Protein AF-A0A1Q6LCM2-F1 (afdb_monomer_lite)

Sequence (145 aa):
MTKKEILRKVLFVVINLFCILYVTANFLRGRANVFAIIGMVILYVGWILFFILHIIYIIGGYRLYKQYKENFEYFKNLHKNRYRLYFTEERNEKIEVYSNEIEEEGEYLIDIGKICIENNILSRRQMANVKEMLEQTERMMKNVK

Foldseek 3Di:
DDPVVVVVVVVVVVVLVVLLVVLVVCVVVVNHDPVSVVVNVVSVVVVVVVVVVVVVLLVVQVVLLVVLVVLLVVLVVLLVVLVVLCVDPVHDPVNVVSLVVNLVSLVVSLVSLVVCQVVVSYDPVSNVVSVVSNVVSVVVNVVSD

Structure (mmCIF, N/CA/C/O backbone):
data_AF-A0A1Q6LCM2-F1
#
_entry.id   AF-A0A1Q6LCM2-F1
#
loop_
_atom_site.group_PDB
_atom_site.id
_atom_site.type_symbol
_atom_site.label_atom_id
_atom_site.label_alt_id
_atom_site.label_comp_id
_atom_site.label_asym_id
_atom_site.label_entity_id
_atom_site.label_seq_id
_atom_site.pdbx_PDB_ins_code
_atom_site.Cartn_x
_atom_site.Cartn_y
_atom_site.Cartn_z
_atom_site.occupancy
_atom_site.B_iso_or_equiv
_atom_site.auth_seq_id
_atom_site.auth_comp_id
_atom_site.auth_asym_id
_atom_site.auth_atom_id
_atom_site.pdbx_PDB_model_num
ATOM 1 N N . MET A 1 1 ? -4.732 -8.290 -14.401 1.00 56.16 1 MET A N 1
ATOM 2 C CA . MET A 1 1 ? -3.723 -8.297 -15.486 1.00 56.16 1 MET A CA 1
ATOM 3 C C . MET A 1 1 ? -3.595 -9.715 -16.021 1.00 56.16 1 MET A C 1
ATOM 5 O O . MET A 1 1 ? -3.342 -10.629 -15.241 1.00 56.16 1 MET A O 1
ATOM 9 N N . THR A 1 2 ? -3.846 -9.931 -17.309 1.00 74.62 2 THR A N 1
ATOM 10 C CA . THR A 1 2 ? -3.831 -11.278 -17.909 1.00 74.62 2 THR A CA 1
ATOM 11 C C . THR A 1 2 ? -2.404 -11.708 -18.270 1.00 74.62 2 THR A C 1
ATOM 13 O O . THR A 1 2 ? -1.536 -10.871 -18.523 1.00 74.62 2 THR A O 1
ATOM 16 N N . LYS A 1 3 ? -2.134 -13.023 -18.341 1.00 75.12 3 LYS A N 1
ATOM 17 C CA . LYS A 1 3 ? -0.807 -13.551 -18.736 1.00 75.12 3 LYS A CA 1
ATOM 18 C C . LYS A 1 3 ? -0.317 -12.971 -20.077 1.00 75.12 3 LYS A C 1
ATOM 20 O O . LYS A 1 3 ? 0.876 -12.737 -20.241 1.00 75.12 3 LYS A O 1
ATOM 25 N N . LYS A 1 4 ? -1.241 -12.685 -21.005 1.00 78.50 4 LYS A N 1
ATOM 26 C CA . LYS A 1 4 ? -0.957 -12.088 -22.321 1.00 78.50 4 LYS A CA 1
ATOM 27 C C . LYS A 1 4 ? -0.458 -10.640 -22.225 1.00 78.50 4 LYS A C 1
ATOM 29 O O . LYS A 1 4 ? 0.468 -10.272 -22.940 1.00 78.50 4 LYS A O 1
ATOM 34 N N . GLU A 1 5 ? -1.028 -9.828 -21.335 1.00 74.69 5 GLU A N 1
ATOM 35 C CA . GLU A 1 5 ? -0.593 -8.438 -21.118 1.00 74.69 5 GLU A CA 1
ATOM 36 C C . GLU A 1 5 ? 0.798 -8.366 -20.492 1.00 74.69 5 GLU A C 1
ATOM 38 O O . GLU A 1 5 ? 1.624 -7.553 -20.902 1.00 74.69 5 GLU A O 1
ATOM 43 N N . ILE A 1 6 ? 1.069 -9.248 -19.525 1.00 76.00 6 ILE A N 1
ATOM 44 C CA . ILE A 1 6 ? 2.382 -9.350 -18.882 1.00 76.00 6 ILE A CA 1
ATOM 45 C C . ILE A 1 6 ? 3.432 -9.749 -19.921 1.00 76.00 6 ILE A C 1
ATOM 47 O O . ILE A 1 6 ? 4.461 -9.088 -20.030 1.00 76.00 6 ILE A O 1
ATOM 51 N N . LEU A 1 7 ? 3.145 -10.768 -20.738 1.00 80.81 7 LEU A N 1
ATOM 52 C CA . LEU A 1 7 ? 4.041 -11.206 -21.807 1.00 80.81 7 LEU A CA 1
ATOM 53 C C . LEU A 1 7 ? 4.336 -10.078 -22.806 1.00 80.81 7 LEU A C 1
ATOM 55 O O . LEU A 1 7 ? 5.489 -9.881 -23.175 1.00 80.81 7 LEU A O 1
ATOM 59 N N . ARG A 1 8 ? 3.320 -9.300 -23.202 1.00 80.00 8 ARG A N 1
ATOM 60 C CA . ARG A 1 8 ? 3.491 -8.158 -24.113 1.00 80.00 8 ARG A CA 1
ATOM 61 C C . ARG A 1 8 ? 4.392 -7.073 -23.513 1.00 80.00 8 ARG A C 1
ATOM 63 O O . ARG A 1 8 ? 5.264 -6.569 -24.214 1.00 80.00 8 ARG A O 1
ATOM 70 N N . LYS A 1 9 ? 4.220 -6.742 -22.227 1.00 77.56 9 LYS A N 1
ATOM 71 C CA . LYS A 1 9 ? 5.088 -5.783 -21.520 1.00 77.56 9 LYS A CA 1
ATOM 72 C C . LYS A 1 9 ? 6.530 -6.283 -21.442 1.00 77.56 9 LYS A C 1
ATOM 74 O O . LYS A 1 9 ? 7.445 -5.529 -21.746 1.00 77.56 9 LYS A O 1
ATOM 79 N N . VAL A 1 10 ? 6.731 -7.554 -21.091 1.00 80.06 10 VAL A N 1
ATOM 80 C CA . VAL A 1 10 ? 8.069 -8.162 -21.013 1.00 80.06 10 VAL A CA 1
ATOM 81 C C . VAL A 1 10 ? 8.746 -8.174 -22.384 1.00 80.06 10 VAL A C 1
ATOM 83 O O . VAL A 1 10 ? 9.885 -7.734 -22.496 1.00 80.06 10 VAL A O 1
ATOM 86 N N . LEU A 1 11 ? 8.042 -8.593 -23.439 1.00 81.88 11 LEU A N 1
ATOM 87 C CA . LEU A 1 11 ? 8.557 -8.558 -24.812 1.00 81.88 11 LEU A CA 1
ATOM 88 C C . LEU A 1 11 ? 8.953 -7.144 -25.235 1.00 81.88 11 LEU A C 1
ATOM 90 O O . LEU A 1 11 ? 10.032 -6.959 -25.787 1.00 81.88 11 LEU A O 1
ATOM 94 N N . PHE A 1 12 ? 8.119 -6.146 -24.940 1.00 81.44 12 PHE A N 1
ATOM 95 C CA . PHE A 1 12 ? 8.423 -4.752 -25.255 1.00 81.44 12 PHE A CA 1
ATOM 96 C C . PHE A 1 12 ? 9.718 -4.281 -24.580 1.00 81.44 12 PHE A C 1
ATOM 98 O O . PHE A 1 12 ? 10.561 -3.667 -25.232 1.00 81.44 12 PHE A O 1
ATOM 105 N N . VAL A 1 13 ? 9.904 -4.610 -23.299 1.00 79.88 13 VAL A N 1
ATOM 106 C CA . VAL A 1 13 ? 11.118 -4.282 -22.536 1.00 79.88 13 VAL A CA 1
ATOM 107 C C . VAL A 1 13 ? 12.348 -4.975 -23.132 1.00 79.88 13 VAL A C 1
ATOM 109 O O . VAL A 1 13 ? 13.364 -4.323 -23.367 1.00 79.88 13 VAL A O 1
ATOM 112 N N . VAL A 1 14 ? 12.252 -6.274 -23.433 1.00 83.12 14 VAL A N 1
ATOM 113 C CA . VAL A 1 14 ? 13.365 -7.073 -23.977 1.00 83.12 14 VAL A CA 1
ATOM 114 C C . VAL A 1 14 ? 13.770 -6.601 -25.374 1.00 83.12 14 VAL A C 1
ATOM 116 O O . VAL A 1 14 ? 14.958 -6.434 -25.640 1.00 83.12 14 VAL A O 1
ATOM 119 N N . ILE A 1 15 ? 12.801 -6.337 -26.254 1.00 83.31 15 ILE A N 1
ATOM 120 C CA . ILE A 1 15 ? 13.062 -5.841 -27.611 1.00 83.31 15 ILE A CA 1
ATOM 121 C C . ILE A 1 15 ? 13.734 -4.465 -27.554 1.00 83.31 15 ILE A C 1
ATOM 123 O O . ILE A 1 15 ? 14.727 -4.245 -28.243 1.00 83.31 15 ILE A O 1
ATOM 127 N N . ASN A 1 16 ? 13.254 -3.558 -26.697 1.00 78.88 16 ASN A N 1
ATOM 128 C CA . ASN A 1 16 ? 13.876 -2.242 -26.526 1.00 78.88 16 ASN A CA 1
ATOM 129 C C . ASN A 1 16 ? 15.314 -2.343 -26.004 1.00 78.88 16 ASN A C 1
ATOM 131 O O . ASN A 1 16 ? 16.192 -1.639 -26.501 1.00 78.88 16 ASN A O 1
ATOM 135 N N . LEU A 1 17 ? 15.574 -3.239 -25.047 1.00 81.31 17 LEU A N 1
ATOM 136 C CA . LEU A 1 17 ? 16.926 -3.487 -24.547 1.00 81.31 17 LEU A CA 1
ATOM 137 C C . LEU A 1 17 ? 17.847 -3.999 -25.664 1.00 81.31 17 LEU A C 1
ATOM 139 O O . LEU A 1 17 ? 18.972 -3.524 -25.808 1.00 81.31 17 LEU A O 1
ATOM 143 N N . PHE A 1 18 ? 17.356 -4.925 -26.491 1.00 83.75 18 PHE A N 1
ATOM 144 C CA . PHE A 1 18 ? 18.114 -5.468 -27.616 1.00 83.75 18 PHE A CA 1
ATOM 145 C C . PHE A 1 18 ? 18.421 -4.397 -28.672 1.00 83.75 18 PHE A C 1
ATOM 147 O O . PHE A 1 18 ? 19.544 -4.329 -29.167 1.00 83.75 18 PHE A O 1
ATOM 154 N N . CYS A 1 19 ? 17.460 -3.515 -28.970 1.00 78.81 19 CYS A N 1
ATOM 155 C CA . CYS A 1 19 ? 17.663 -2.372 -29.861 1.00 78.81 19 CYS A CA 1
ATOM 156 C C . CYS A 1 19 ? 18.753 -1.429 -29.341 1.00 78.81 19 CYS A C 1
ATOM 158 O O . CYS A 1 19 ? 19.618 -1.023 -30.115 1.00 78.81 19 CYS A O 1
ATOM 160 N N . ILE A 1 20 ? 18.761 -1.122 -28.040 1.00 81.88 20 ILE A N 1
ATOM 161 C CA . ILE A 1 20 ? 19.809 -0.292 -27.431 1.00 81.88 20 ILE A CA 1
ATOM 162 C C . ILE A 1 20 ? 21.171 -0.964 -27.577 1.00 81.88 20 ILE A C 1
ATOM 164 O O . ILE A 1 20 ? 22.097 -0.350 -28.096 1.00 81.88 20 ILE A O 1
ATOM 168 N N . LEU A 1 21 ? 21.290 -2.240 -27.203 1.00 84.12 21 LEU A N 1
ATOM 169 C CA . LEU A 1 21 ? 22.548 -2.983 -27.324 1.00 84.12 21 LEU A CA 1
ATOM 170 C C . LEU A 1 21 ? 23.049 -3.045 -28.774 1.00 84.12 21 LEU A C 1
ATOM 172 O O . LEU A 1 21 ? 24.242 -2.873 -29.023 1.00 84.12 21 LEU A O 1
ATOM 176 N N . TYR A 1 22 ? 22.145 -3.247 -29.734 1.00 82.94 22 TYR A N 1
ATOM 177 C CA . TYR A 1 22 ? 22.468 -3.292 -31.157 1.00 82.94 22 TYR A CA 1
ATOM 178 C C . TYR A 1 22 ? 22.986 -1.945 -31.679 1.00 82.94 22 TYR A C 1
ATOM 180 O O . TYR A 1 22 ? 24.032 -1.887 -32.332 1.00 82.94 22 TYR A O 1
ATOM 188 N N . VAL A 1 23 ? 22.287 -0.849 -31.367 1.00 79.06 23 VAL A N 1
ATOM 189 C CA . VAL A 1 23 ? 22.692 0.499 -31.787 1.00 79.06 23 VAL A CA 1
ATOM 190 C C . VAL A 1 23 ? 24.011 0.900 -31.113 1.00 79.06 23 VAL A C 1
ATOM 192 O O . VAL A 1 23 ? 24.891 1.448 -31.778 1.00 79.06 23 VAL A O 1
ATOM 195 N N . THR A 1 24 ? 24.214 0.529 -29.847 1.00 82.19 24 THR A N 1
ATOM 196 C CA . THR A 1 24 ? 25.472 0.743 -29.114 1.00 82.19 24 THR A CA 1
ATOM 197 C C . THR A 1 24 ? 26.637 -0.040 -29.699 1.00 82.19 24 THR A C 1
ATOM 199 O O . THR A 1 24 ? 27.713 0.523 -29.891 1.00 82.19 24 THR A O 1
ATOM 202 N N . ALA A 1 25 ? 26.433 -1.298 -30.087 1.00 83.94 25 ALA A N 1
ATOM 203 C CA . ALA A 1 25 ? 27.461 -2.076 -30.770 1.00 83.94 25 ALA A CA 1
ATOM 204 C C . ALA A 1 25 ? 27.849 -1.464 -32.128 1.00 83.94 25 ALA A C 1
ATOM 206 O O . ALA A 1 25 ? 29.030 -1.426 -32.474 1.00 83.94 25 ALA A O 1
ATOM 207 N N . ASN A 1 26 ? 26.877 -0.959 -32.895 1.00 82.00 26 ASN A N 1
ATOM 208 C CA . ASN A 1 26 ? 27.148 -0.288 -34.169 1.00 82.00 26 ASN A CA 1
ATOM 209 C C . ASN A 1 26 ? 27.874 1.051 -33.987 1.00 82.00 26 ASN A C 1
ATOM 211 O O . ASN A 1 26 ? 28.751 1.370 -34.791 1.00 82.00 26 ASN A O 1
ATOM 215 N N . PHE A 1 27 ? 27.561 1.795 -32.923 1.00 82.44 27 PHE A N 1
ATOM 216 C CA . PHE A 1 27 ? 28.279 3.015 -32.553 1.00 82.44 27 PHE A CA 1
ATOM 217 C C . PHE A 1 27 ? 29.739 2.728 -32.191 1.00 82.44 27 PHE A C 1
ATOM 219 O O . PHE A 1 27 ? 30.637 3.326 -32.778 1.00 82.44 27 PHE A O 1
ATOM 226 N N . LEU A 1 28 ? 29.988 1.743 -31.322 1.00 84.50 28 LEU A N 1
ATOM 227 C CA . LEU A 1 28 ? 31.344 1.335 -30.929 1.00 84.50 28 LEU A CA 1
ATOM 228 C C . LEU A 1 28 ? 32.185 0.828 -32.109 1.00 84.50 28 LEU A C 1
ATOM 230 O O . LEU A 1 28 ? 33.398 1.004 -32.129 1.00 84.50 28 LEU A O 1
ATOM 234 N N . ARG A 1 29 ? 31.547 0.219 -33.115 1.00 86.94 29 ARG A N 1
ATOM 235 C CA . ARG A 1 29 ? 32.205 -0.232 -34.353 1.00 86.94 29 ARG A CA 1
ATOM 236 C C . ARG A 1 29 ? 32.450 0.891 -35.369 1.00 86.94 29 ARG A C 1
ATOM 238 O O . ARG A 1 29 ? 32.925 0.597 -36.463 1.00 86.94 29 ARG A O 1
ATOM 245 N N . GLY A 1 30 ? 32.081 2.138 -35.063 1.00 83.31 30 GLY A N 1
ATOM 246 C CA . GLY A 1 30 ? 32.195 3.276 -35.982 1.00 83.31 30 GLY A CA 1
ATOM 247 C C . GLY A 1 30 ? 31.254 3.201 -37.191 1.00 83.31 30 GLY A C 1
ATOM 248 O O . GLY A 1 30 ? 31.480 3.876 -38.188 1.00 83.31 30 GLY A O 1
ATOM 249 N N . ARG A 1 31 ? 30.208 2.364 -37.130 1.00 82.44 31 ARG A N 1
ATOM 250 C CA . ARG A 1 31 ? 29.238 2.130 -38.220 1.00 82.44 31 ARG A CA 1
ATOM 251 C C . ARG A 1 31 ? 27.880 2.793 -37.969 1.00 82.44 31 ARG A C 1
ATOM 253 O O . ARG A 1 31 ? 26.913 2.490 -38.664 1.00 82.44 31 ARG A O 1
ATOM 260 N N . ALA A 1 32 ? 27.767 3.642 -36.950 1.00 79.00 32 ALA A N 1
ATOM 261 C CA . ALA A 1 32 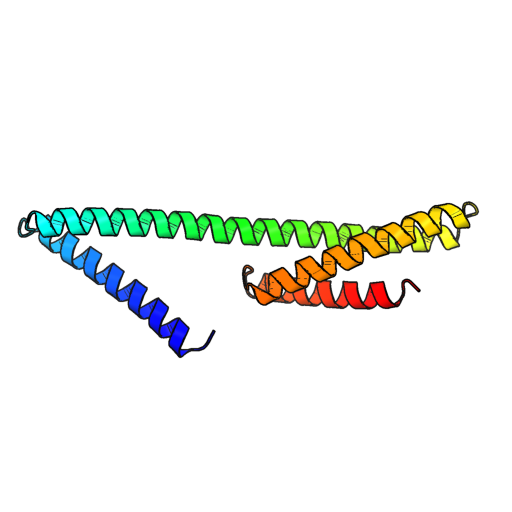? 26.521 4.331 -36.640 1.00 79.00 32 ALA A CA 1
ATOM 262 C C . ALA A 1 32 ? 26.368 5.609 -37.472 1.00 79.00 32 ALA A C 1
ATOM 264 O O . ALA A 1 32 ? 27.211 6.500 -37.428 1.00 79.00 32 ALA A O 1
ATOM 265 N N . ASN A 1 33 ? 25.245 5.717 -38.179 1.00 81.88 33 ASN A N 1
ATOM 266 C CA . ASN A 1 33 ? 24.850 6.946 -38.863 1.00 81.88 33 ASN A CA 1
ATOM 267 C C . ASN A 1 33 ? 24.355 7.999 -37.857 1.00 81.88 33 ASN A C 1
ATOM 269 O O . ASN A 1 33 ? 23.864 7.653 -36.783 1.00 81.88 33 ASN A O 1
ATOM 273 N N . VAL A 1 34 ? 24.388 9.282 -38.236 1.00 80.88 34 VAL A N 1
ATOM 274 C CA . VAL A 1 34 ? 23.925 10.409 -37.395 1.00 80.88 34 VAL A CA 1
ATOM 275 C C . VAL A 1 34 ? 22.505 10.184 -36.857 1.00 80.88 34 VAL A C 1
ATOM 277 O O . VAL A 1 34 ? 22.254 10.368 -35.669 1.00 80.88 34 VAL A O 1
ATOM 280 N N . PHE A 1 35 ? 21.591 9.684 -37.693 1.00 80.56 35 PHE A N 1
ATOM 281 C CA . PHE A 1 35 ? 20.229 9.337 -37.271 1.00 80.56 35 PHE A CA 1
ATOM 282 C C . PHE A 1 35 ? 20.182 8.231 -36.205 1.00 80.56 35 PHE A C 1
ATOM 284 O O . PHE A 1 35 ? 19.357 8.291 -35.296 1.00 80.56 35 PHE A O 1
ATOM 291 N N . ALA A 1 36 ? 21.079 7.243 -36.278 1.00 78.19 36 ALA A N 1
ATOM 292 C CA . ALA A 1 36 ? 21.173 6.183 -35.277 1.00 78.19 36 ALA A CA 1
ATOM 293 C C . ALA A 1 36 ? 21.698 6.721 -33.936 1.00 78.19 36 ALA A C 1
ATOM 295 O O . ALA A 1 36 ? 21.231 6.291 -32.887 1.00 78.19 36 AL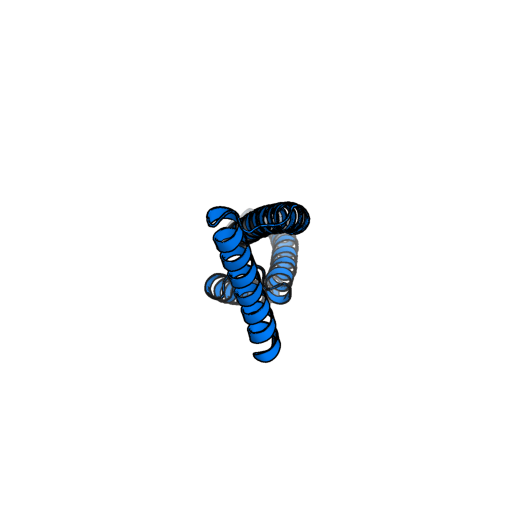A A O 1
ATOM 296 N N . ILE A 1 37 ? 22.611 7.698 -33.967 1.00 80.06 37 ILE A N 1
ATOM 297 C CA . ILE A 1 37 ? 23.121 8.382 -32.769 1.00 80.06 37 ILE A CA 1
ATOM 298 C C . ILE A 1 37 ? 22.010 9.212 -32.107 1.00 80.06 37 ILE A C 1
ATOM 300 O O . ILE A 1 37 ? 21.804 9.106 -30.901 1.00 80.06 37 ILE A O 1
ATOM 304 N N . ILE A 1 38 ? 21.237 9.982 -32.878 1.00 83.62 38 I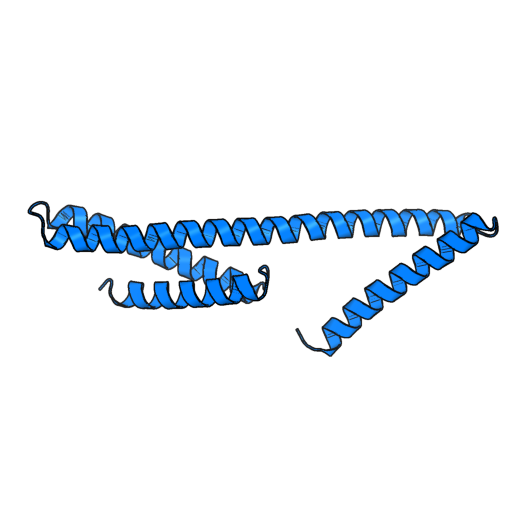LE A N 1
ATOM 305 C CA . ILE A 1 38 ? 20.095 10.748 -32.345 1.00 83.62 38 ILE A CA 1
ATOM 306 C C . ILE A 1 38 ? 19.051 9.802 -31.729 1.00 83.62 38 ILE A C 1
ATOM 308 O O . ILE A 1 38 ? 18.607 10.014 -30.600 1.00 83.62 38 ILE A O 1
ATOM 312 N N . GLY A 1 39 ? 18.694 8.724 -32.436 1.00 81.56 39 GLY A N 1
ATOM 313 C CA . GLY A 1 39 ? 17.762 7.714 -31.929 1.00 81.56 39 GLY A CA 1
ATOM 314 C C . GLY A 1 39 ? 18.263 7.029 -30.655 1.00 81.56 39 GLY A C 1
ATOM 315 O O . GLY A 1 39 ? 17.488 6.814 -29.725 1.00 81.56 39 GLY A O 1
ATOM 316 N N . MET A 1 40 ? 19.567 6.752 -30.572 1.00 81.06 40 MET A N 1
ATOM 317 C CA . MET A 1 40 ? 20.213 6.218 -29.375 1.00 81.06 40 MET A CA 1
ATOM 318 C C . MET A 1 40 ? 20.029 7.155 -28.173 1.00 81.06 40 MET A C 1
ATOM 320 O O . MET A 1 40 ? 19.617 6.698 -27.108 1.00 81.06 40 MET A O 1
ATOM 324 N N . VAL A 1 41 ? 20.292 8.456 -28.338 1.00 83.94 41 VAL A N 1
ATOM 325 C CA . VAL A 1 41 ? 20.137 9.445 -27.257 1.00 83.94 41 VAL A CA 1
ATOM 326 C C . VAL A 1 41 ? 18.695 9.477 -26.751 1.00 83.94 41 VAL A C 1
ATOM 328 O O . VAL A 1 41 ? 18.473 9.404 -25.544 1.00 83.94 41 VAL A O 1
ATOM 331 N N . ILE A 1 42 ? 17.710 9.506 -27.654 1.00 86.31 42 ILE A N 1
ATOM 332 C CA . ILE A 1 42 ? 16.284 9.502 -27.288 1.00 86.31 42 ILE A CA 1
ATOM 333 C C . ILE A 1 42 ? 15.920 8.236 -26.501 1.00 86.31 42 ILE A C 1
ATOM 335 O O . ILE A 1 42 ? 15.252 8.323 -25.470 1.00 86.31 42 ILE A O 1
ATOM 339 N N . LEU A 1 43 ? 16.381 7.064 -26.952 1.00 84.00 43 LEU A N 1
ATOM 340 C CA . LEU A 1 43 ? 16.127 5.794 -26.268 1.00 84.00 43 LEU A CA 1
ATOM 341 C C . LEU A 1 43 ? 16.745 5.768 -24.866 1.00 84.00 43 LEU A C 1
ATOM 343 O O . LEU A 1 43 ? 16.067 5.372 -23.919 1.00 84.00 43 LEU A O 1
ATOM 347 N N . TYR A 1 44 ? 17.990 6.223 -24.706 1.00 84.25 44 TYR A N 1
ATOM 348 C CA . TYR A 1 44 ? 18.634 6.286 -23.392 1.00 84.25 44 TYR A CA 1
ATOM 349 C C . TYR A 1 44 ? 17.924 7.255 -22.445 1.00 84.25 44 TYR A C 1
ATOM 351 O O . TYR A 1 44 ? 17.651 6.888 -21.304 1.00 84.25 44 TYR A O 1
ATOM 359 N N . VAL A 1 45 ? 17.571 8.458 -22.911 1.00 88.19 45 VAL A N 1
ATOM 360 C CA . VAL A 1 45 ? 16.820 9.434 -22.103 1.00 88.19 45 VAL A CA 1
ATOM 361 C C . VAL A 1 45 ? 15.465 8.860 -21.686 1.00 88.19 45 VAL A C 1
ATOM 363 O O . VAL A 1 45 ? 15.102 8.935 -20.512 1.00 88.19 45 VAL A O 1
ATOM 366 N N . GLY A 1 46 ? 14.744 8.221 -22.613 1.00 86.88 46 GLY A N 1
ATOM 367 C CA . GLY A 1 46 ? 13.469 7.566 -22.321 1.00 86.88 46 GLY A CA 1
ATOM 368 C C . GLY A 1 46 ? 13.595 6.469 -21.260 1.00 86.88 46 GLY A C 1
ATOM 369 O O . GLY A 1 46 ? 12.779 6.403 -20.342 1.00 86.88 46 GLY A O 1
ATOM 370 N N . TRP A 1 47 ? 14.646 5.649 -21.331 1.00 84.38 47 TRP A N 1
ATOM 371 C CA . TRP A 1 47 ? 14.915 4.610 -20.334 1.00 84.38 47 TRP A CA 1
ATOM 372 C C . TRP A 1 47 ? 15.282 5.164 -18.962 1.00 84.38 47 TRP A C 1
ATOM 374 O O . TRP A 1 47 ? 14.802 4.645 -17.955 1.00 84.38 47 TRP A O 1
ATOM 384 N N . ILE A 1 48 ? 16.095 6.221 -18.911 1.00 88.12 48 ILE A N 1
ATOM 385 C CA . ILE A 1 48 ? 16.444 6.891 -17.654 1.00 88.12 48 ILE A CA 1
ATOM 386 C C . ILE A 1 48 ? 15.176 7.439 -16.992 1.00 88.12 48 ILE A C 1
ATOM 388 O O . ILE A 1 48 ? 14.933 7.166 -15.818 1.00 88.12 48 ILE A O 1
ATOM 392 N N . LEU A 1 49 ? 14.329 8.145 -17.746 1.00 89.75 49 LEU A N 1
ATOM 393 C CA . LEU A 1 49 ? 13.062 8.676 -17.235 1.00 89.75 49 LEU A CA 1
ATOM 394 C C . LEU A 1 49 ? 12.124 7.563 -16.757 1.00 89.75 49 LEU A C 1
ATOM 396 O O . LEU A 1 49 ? 11.562 7.659 -15.666 1.00 89.75 49 LEU A O 1
ATOM 400 N N . PHE A 1 50 ? 11.992 6.485 -17.534 1.00 87.25 50 PHE A N 1
ATOM 401 C CA . PHE A 1 50 ? 11.205 5.317 -17.141 1.00 87.25 50 PHE A CA 1
ATOM 402 C C . PHE A 1 50 ? 11.703 4.717 -15.820 1.00 87.25 50 PHE A C 1
ATOM 404 O O . PHE A 1 50 ? 10.902 4.421 -14.933 1.00 87.25 50 PHE A O 1
ATOM 411 N N . PHE A 1 51 ? 13.020 4.578 -15.663 1.00 85.75 51 PHE A N 1
ATOM 412 C CA . PHE A 1 51 ? 13.627 4.033 -14.454 1.00 85.75 51 PHE A CA 1
ATOM 413 C C . PHE A 1 51 ? 13.413 4.944 -13.237 1.00 85.75 51 PHE A C 1
ATOM 415 O O . PHE A 1 51 ? 13.040 4.456 -12.170 1.00 85.75 51 PHE A O 1
ATOM 422 N N . ILE A 1 52 ? 13.561 6.263 -13.403 1.00 89.75 52 ILE A N 1
ATOM 423 C CA . ILE A 1 52 ? 13.284 7.251 -12.349 1.00 89.75 52 ILE A CA 1
ATOM 424 C C . ILE A 1 52 ? 11.824 7.152 -11.891 1.00 89.75 52 ILE A C 1
ATOM 426 O O . ILE A 1 52 ? 11.562 7.019 -10.696 1.00 89.75 52 ILE A O 1
ATOM 430 N N . LEU A 1 53 ? 10.870 7.153 -12.828 1.00 88.88 53 LEU A N 1
ATOM 431 C CA . LEU A 1 53 ? 9.445 7.019 -12.509 1.00 88.88 53 LEU A CA 1
ATOM 432 C C . LEU A 1 53 ? 9.137 5.688 -11.816 1.00 88.88 53 LEU A C 1
ATOM 434 O O . LEU A 1 53 ? 8.349 5.649 -10.872 1.00 88.88 53 LEU A O 1
ATOM 438 N N . HIS A 1 54 ? 9.781 4.602 -12.246 1.00 85.56 54 HIS A N 1
ATOM 439 C CA . HIS A 1 54 ? 9.617 3.292 -11.627 1.00 85.56 54 HIS A CA 1
ATOM 440 C C . HIS A 1 54 ? 10.114 3.267 -10.175 1.00 85.56 54 HIS A C 1
ATOM 442 O O . HIS A 1 54 ? 9.429 2.735 -9.301 1.00 85.56 54 HIS A O 1
ATOM 448 N N . ILE A 1 55 ? 11.262 3.891 -9.894 1.00 86.19 55 ILE A N 1
ATOM 449 C CA . ILE A 1 55 ? 11.777 4.037 -8.527 1.00 86.19 55 ILE A CA 1
ATOM 450 C C . ILE A 1 55 ? 10.809 4.856 -7.672 1.00 86.19 55 ILE A C 1
ATOM 452 O O . ILE A 1 55 ? 10.463 4.430 -6.570 1.00 86.19 55 ILE A O 1
ATOM 456 N N . ILE A 1 56 ? 10.340 6.001 -8.179 1.00 88.88 56 ILE A N 1
ATOM 457 C CA . ILE A 1 56 ? 9.380 6.857 -7.467 1.00 88.88 56 ILE A CA 1
ATOM 458 C C . ILE A 1 56 ? 8.113 6.068 -7.129 1.00 88.88 56 ILE A C 1
ATOM 460 O O . ILE A 1 56 ? 7.636 6.131 -5.998 1.00 88.88 56 ILE A O 1
ATOM 464 N N . TYR A 1 57 ? 7.603 5.279 -8.075 1.00 85.69 57 TYR A N 1
ATOM 465 C CA . TYR A 1 57 ? 6.433 4.430 -7.868 1.00 85.69 57 TYR A CA 1
ATOM 466 C C . TYR A 1 57 ? 6.646 3.400 -6.747 1.00 85.69 57 TYR A C 1
ATOM 468 O O . TYR A 1 57 ? 5.794 3.264 -5.869 1.00 85.69 57 TYR A O 1
ATOM 476 N N . ILE A 1 58 ? 7.798 2.720 -6.720 1.00 83.75 58 ILE A N 1
ATOM 477 C CA . ILE A 1 58 ? 8.132 1.744 -5.668 1.00 83.75 58 ILE A CA 1
ATOM 478 C C . ILE A 1 58 ? 8.229 2.423 -4.295 1.00 83.75 58 ILE A C 1
ATOM 480 O O . ILE A 1 58 ? 7.658 1.933 -3.318 1.00 83.75 58 ILE A O 1
ATOM 484 N N . ILE A 1 59 ? 8.938 3.553 -4.213 1.00 88.25 59 ILE A N 1
ATOM 485 C CA . ILE A 1 59 ? 9.108 4.305 -2.961 1.00 88.25 59 ILE A CA 1
ATOM 486 C C . ILE A 1 59 ? 7.755 4.827 -2.466 1.00 88.25 59 ILE A C 1
ATOM 488 O O . ILE A 1 59 ? 7.442 4.698 -1.281 1.00 88.25 59 ILE A O 1
ATOM 492 N N . GLY A 1 60 ? 6.939 5.372 -3.370 1.00 88.88 60 GLY A N 1
ATOM 493 C CA . GLY A 1 60 ? 5.594 5.858 -3.074 1.00 88.88 60 GLY A CA 1
ATOM 494 C C . GLY A 1 60 ? 4.697 4.754 -2.520 1.00 88.88 60 GLY A C 1
ATOM 495 O O . GLY A 1 60 ? 4.094 4.933 -1.463 1.00 88.88 60 GLY A O 1
ATOM 496 N N . GLY A 1 61 ? 4.686 3.581 -3.162 1.00 89.12 61 GLY A N 1
ATOM 497 C CA . GLY A 1 61 ? 3.943 2.417 -2.678 1.00 89.12 61 GLY A CA 1
ATOM 498 C C . GLY A 1 61 ? 4.400 1.949 -1.294 1.00 89.12 61 GLY A C 1
ATOM 499 O O . GLY A 1 61 ? 3.573 1.667 -0.428 1.00 89.12 61 GLY A O 1
ATOM 500 N N . TYR A 1 62 ? 5.711 1.925 -1.034 1.00 89.88 62 TYR A N 1
ATOM 501 C CA . TYR A 1 62 ? 6.233 1.582 0.291 1.00 89.88 62 TYR A CA 1
ATOM 502 C C . TYR A 1 62 ? 5.822 2.594 1.368 1.00 89.88 62 TYR A C 1
ATOM 504 O O . TYR A 1 62 ? 5.399 2.192 2.454 1.00 89.88 62 TYR A O 1
ATOM 512 N N . ARG A 1 63 ? 5.919 3.896 1.074 1.00 91.62 63 ARG A N 1
ATOM 513 C CA . ARG A 1 63 ? 5.520 4.961 2.003 1.00 91.62 63 ARG A CA 1
ATOM 514 C C . ARG A 1 63 ? 4.030 4.885 2.327 1.00 91.62 63 ARG A C 1
ATOM 516 O O . ARG A 1 63 ? 3.679 4.938 3.501 1.00 91.62 63 ARG A O 1
ATOM 523 N N . LEU A 1 64 ? 3.192 4.688 1.308 1.00 91.56 64 LEU A N 1
ATOM 524 C CA . LEU A 1 64 ? 1.750 4.505 1.464 1.00 91.56 64 LEU A CA 1
ATOM 525 C C . LEU A 1 64 ? 1.436 3.304 2.363 1.00 91.56 64 LEU A C 1
ATOM 527 O O . LEU A 1 64 ? 0.673 3.428 3.313 1.00 91.56 64 LEU A O 1
ATOM 531 N N . TYR A 1 65 ? 2.080 2.158 2.120 1.00 93.25 65 TYR A N 1
ATOM 532 C CA . TYR A 1 65 ? 1.914 0.971 2.962 1.00 93.25 65 TYR A CA 1
ATOM 533 C C . TYR A 1 65 ? 2.325 1.217 4.418 1.00 93.25 65 TYR A C 1
ATOM 535 O O . TYR A 1 65 ? 1.639 0.773 5.338 1.00 93.25 65 TYR A O 1
ATOM 543 N N . LYS A 1 66 ? 3.449 1.909 4.638 1.00 94.69 66 LYS A N 1
ATOM 544 C CA . LYS A 1 66 ? 3.925 2.228 5.986 1.00 94.69 66 LYS A CA 1
ATOM 545 C C . LYS A 1 66 ? 2.914 3.106 6.728 1.00 94.69 66 LYS A C 1
ATOM 547 O O . LYS A 1 66 ? 2.544 2.760 7.843 1.00 94.69 66 LYS A O 1
ATOM 552 N N . GLN A 1 67 ? 2.439 4.169 6.083 1.00 94.31 67 GLN A N 1
ATOM 553 C CA . GLN A 1 67 ? 1.446 5.076 6.656 1.00 94.31 67 GLN A CA 1
ATOM 554 C C . GLN A 1 67 ? 0.124 4.355 6.947 1.00 94.31 67 GLN A C 1
ATOM 556 O O . GLN A 1 67 ? -0.422 4.487 8.035 1.00 94.31 67 GLN A O 1
ATOM 561 N N . TYR A 1 68 ? -0.347 3.511 6.025 1.00 94.56 68 TYR A N 1
ATOM 562 C CA . TYR A 1 68 ? -1.552 2.707 6.237 1.00 94.56 68 TYR A CA 1
ATOM 563 C C . TYR A 1 68 ? -1.440 1.806 7.475 1.00 94.56 68 TYR A C 1
ATOM 565 O O . TYR A 1 68 ? -2.369 1.708 8.273 1.00 94.56 68 TYR A O 1
ATOM 573 N N . LYS A 1 69 ? -0.278 1.169 7.666 1.00 96.12 69 LYS A N 1
ATOM 574 C CA . LYS A 1 69 ? -0.013 0.326 8.835 1.00 96.12 69 LYS A CA 1
ATOM 575 C C . LYS A 1 69 ? 0.008 1.134 10.139 1.00 96.12 69 LYS A C 1
ATOM 577 O O . LYS A 1 69 ? -0.532 0.664 11.136 1.00 96.12 69 LYS A O 1
ATOM 582 N N . GLU A 1 70 ? 0.639 2.307 10.140 1.00 95.81 70 GLU A N 1
ATOM 583 C CA . GLU A 1 70 ? 0.693 3.198 11.309 1.00 95.81 70 GLU A CA 1
ATOM 584 C C . GLU A 1 70 ? -0.713 3.668 11.707 1.00 95.81 70 GLU A C 1
ATOM 586 O O . GLU A 1 70 ? -1.088 3.553 12.873 1.00 95.81 70 GLU A O 1
ATOM 591 N N . ASN A 1 71 ? -1.530 4.077 10.733 1.00 94.81 71 ASN A N 1
ATOM 592 C CA . ASN A 1 71 ? -2.918 4.478 10.974 1.00 94.81 71 ASN A CA 1
ATOM 593 C C . ASN A 1 71 ? -3.771 3.306 11.483 1.00 94.81 71 ASN A C 1
ATOM 595 O O . ASN A 1 71 ? -4.571 3.470 12.398 1.00 94.81 71 ASN A O 1
ATOM 599 N N . PHE A 1 72 ? -3.566 2.094 10.961 1.00 96.69 72 PHE A N 1
ATOM 600 C CA . PHE A 1 72 ? -4.250 0.905 11.472 1.00 96.69 72 PHE A CA 1
ATOM 601 C C . PHE A 1 72 ? -3.882 0.594 12.934 1.00 96.69 72 PHE A C 1
ATOM 603 O O . PHE A 1 72 ? -4.728 0.188 13.735 1.00 96.69 72 PHE A O 1
ATOM 610 N N . GLU A 1 73 ? -2.619 0.788 13.314 1.00 96.44 73 GLU A N 1
ATOM 611 C CA . GLU A 1 73 ? -2.175 0.615 14.698 1.00 96.44 73 GLU A CA 1
ATOM 612 C C . GLU A 1 73 ? -2.763 1.687 15.627 1.00 96.44 73 GLU A C 1
ATOM 614 O O . GLU A 1 73 ? -3.204 1.365 16.735 1.00 96.44 73 GLU A O 1
ATOM 619 N N . TYR A 1 74 ? -2.850 2.933 15.153 1.00 94.94 74 TYR A N 1
ATOM 620 C CA . TYR A 1 74 ? -3.553 4.015 15.840 1.00 94.94 74 TYR A CA 1
ATOM 621 C C . TYR A 1 74 ? -5.032 3.678 16.071 1.00 94.94 74 TYR A C 1
ATOM 623 O O . TYR A 1 74 ? -5.499 3.690 17.210 1.00 94.94 74 TYR A O 1
ATOM 631 N N . PHE A 1 75 ? -5.731 3.244 15.024 1.00 94.88 75 PHE A N 1
ATOM 632 C CA . PHE A 1 75 ? -7.130 2.826 15.081 1.00 94.88 75 PHE A CA 1
ATOM 633 C C . PHE A 1 75 ? -7.379 1.715 16.116 1.00 94.88 75 PHE A C 1
ATOM 635 O O . PHE A 1 75 ? -8.303 1.785 16.930 1.00 94.88 75 PHE A O 1
ATOM 642 N N . LYS A 1 76 ? -6.498 0.709 16.185 1.00 94.94 76 LYS A N 1
ATOM 643 C CA . LYS A 1 76 ? -6.569 -0.323 17.235 1.00 94.94 76 LYS A CA 1
ATOM 644 C C . LYS A 1 76 ? -6.401 0.248 18.644 1.00 94.94 76 LYS A C 1
ATOM 646 O O . LYS A 1 76 ? -7.043 -0.233 19.583 1.00 94.94 76 LYS A O 1
ATOM 651 N N . ASN A 1 77 ? -5.526 1.238 18.811 1.00 94.44 77 ASN A N 1
ATOM 652 C CA . ASN A 1 77 ? -5.325 1.897 20.097 1.00 94.44 77 ASN A CA 1
ATOM 653 C C . ASN A 1 77 ? -6.550 2.719 20.512 1.00 94.44 77 ASN A C 1
ATOM 655 O O . ASN A 1 77 ? -6.906 2.668 21.691 1.00 94.44 77 ASN A O 1
ATOM 659 N N . LEU A 1 78 ? -7.243 3.374 19.573 1.00 92.94 78 LEU A N 1
ATOM 660 C CA . LEU A 1 78 ? -8.514 4.057 19.843 1.00 92.94 78 LEU A CA 1
ATOM 661 C C . LEU A 1 78 ? -9.557 3.090 20.410 1.00 92.94 78 LEU A C 1
ATOM 663 O O . LEU A 1 78 ? -10.075 3.317 21.503 1.00 92.94 78 LEU A O 1
ATOM 667 N N . HIS A 1 79 ? -9.786 1.951 19.749 1.00 90.94 79 HIS A N 1
ATOM 668 C CA . HIS A 1 79 ? -10.705 0.922 20.248 1.00 90.94 79 HIS A CA 1
ATOM 669 C C . HIS A 1 79 ? -10.336 0.426 21.653 1.00 90.94 79 HIS A C 1
ATOM 671 O O . HIS A 1 79 ? -11.204 0.256 22.514 1.00 90.94 79 HIS A O 1
ATOM 677 N N . LYS A 1 80 ? -9.041 0.213 21.914 1.00 90.56 80 LYS A N 1
ATOM 678 C CA . LYS A 1 80 ? -8.550 -0.221 23.228 1.00 90.56 80 LYS A CA 1
ATOM 679 C C . LYS A 1 80 ? -8.760 0.848 24.304 1.00 90.56 80 LYS A C 1
ATOM 681 O O . LYS A 1 80 ? -9.114 0.508 25.432 1.00 90.56 80 LYS A O 1
ATOM 686 N N . ASN A 1 81 ? -8.540 2.118 23.974 1.00 89.94 81 ASN A N 1
ATOM 687 C CA . ASN A 1 81 ? -8.737 3.236 24.892 1.00 89.94 81 ASN A CA 1
ATOM 688 C C . ASN A 1 81 ? -10.221 3.458 25.183 1.00 89.94 81 ASN A C 1
ATOM 690 O O . ASN A 1 81 ? -10.585 3.546 26.354 1.00 89.94 81 ASN A O 1
ATOM 694 N N . ARG A 1 82 ? -11.085 3.403 24.161 1.00 87.81 82 ARG A N 1
ATOM 695 C CA . ARG A 1 82 ? -12.541 3.407 24.349 1.00 87.81 82 ARG A CA 1
ATOM 696 C C . ARG A 1 82 ? -12.986 2.278 25.274 1.00 87.81 82 ARG A C 1
ATOM 698 O O . ARG A 1 82 ? -13.745 2.513 26.205 1.00 87.81 82 ARG A O 1
ATOM 705 N N . TYR A 1 83 ? -12.473 1.060 25.069 1.00 86.62 83 TYR A N 1
ATOM 706 C CA . TYR A 1 83 ? -12.823 -0.084 25.915 1.00 86.62 83 TYR A CA 1
ATOM 707 C C . TYR A 1 83 ? -12.433 0.122 27.389 1.00 86.62 83 TYR A C 1
ATOM 709 O O . TYR A 1 83 ? -13.180 -0.248 28.291 1.00 86.62 83 TYR A O 1
ATOM 717 N N . ARG A 1 84 ? -11.277 0.745 27.654 1.00 86.62 84 ARG A N 1
ATOM 718 C CA . ARG A 1 84 ? -10.833 1.062 29.022 1.00 86.62 84 ARG A CA 1
ATOM 719 C C . ARG A 1 84 ? -11.773 2.032 29.734 1.00 86.62 84 ARG A C 1
ATOM 721 O O . ARG A 1 84 ? -11.950 1.894 30.941 1.00 86.62 84 ARG A O 1
ATOM 728 N N . LEU A 1 85 ? -12.395 2.957 29.001 1.00 85.69 85 LEU A N 1
ATOM 729 C CA . LEU A 1 85 ? -13.276 3.964 29.591 1.00 85.69 85 LEU A CA 1
ATOM 730 C C . LEU A 1 85 ? -14.540 3.378 30.234 1.00 85.69 85 LEU A C 1
ATOM 732 O O . LEU A 1 85 ? -15.042 3.945 31.204 1.00 85.69 85 LEU A O 1
ATOM 736 N N . TYR A 1 86 ? -15.013 2.210 29.782 1.00 80.06 86 TYR A N 1
ATOM 737 C CA . TYR A 1 86 ? -16.151 1.521 30.410 1.00 80.06 86 TYR A CA 1
ATOM 738 C C . TYR A 1 86 ? -15.886 1.096 31.864 1.00 80.06 86 TYR A C 1
ATOM 740 O O . TYR A 1 86 ? -16.833 0.844 32.608 1.00 80.06 86 TYR A O 1
ATOM 748 N N . PHE A 1 87 ? -14.617 1.041 32.282 1.00 82.44 87 PHE A N 1
ATOM 749 C CA . PHE A 1 87 ? -14.200 0.671 33.638 1.00 82.44 87 PHE A CA 1
ATOM 750 C C . PHE A 1 87 ? -13.786 1.880 34.493 1.00 82.44 87 PHE A C 1
ATOM 752 O O . PHE A 1 87 ? -13.288 1.697 35.601 1.00 82.44 87 PHE A O 1
ATOM 759 N N . THR A 1 88 ? -13.987 3.107 34.001 1.00 77.31 88 THR A N 1
ATOM 760 C CA . THR A 1 88 ? -13.655 4.362 34.700 1.00 77.31 88 THR A CA 1
ATOM 761 C C . THR A 1 88 ? -14.894 5.232 34.952 1.00 77.31 88 THR A C 1
ATOM 763 O O . THR A 1 88 ? -15.945 5.046 34.333 1.00 77.31 88 THR A O 1
ATOM 766 N N . GLU A 1 89 ? -14.798 6.173 35.896 1.00 68.00 89 GLU A N 1
ATOM 767 C CA . GLU A 1 89 ? -15.908 7.063 36.288 1.00 68.00 89 GLU A CA 1
ATOM 768 C C . GLU A 1 89 ? -16.172 8.199 35.275 1.00 68.00 89 GLU A C 1
ATOM 770 O O . GLU A 1 89 ? -17.294 8.694 35.187 1.00 68.00 89 GLU A O 1
ATOM 775 N N . GLU A 1 90 ? -15.193 8.557 34.434 1.00 62.81 90 GLU A N 1
ATOM 776 C CA . GLU A 1 90 ? -15.323 9.548 33.348 1.00 62.81 90 GLU A CA 1
ATOM 777 C C . GLU A 1 90 ? -15.995 8.935 32.105 1.00 62.81 90 GLU A C 1
ATOM 779 O O . GLU A 1 90 ? -15.348 8.634 31.100 1.00 62.81 90 GLU A O 1
ATOM 784 N N . ARG A 1 91 ? -17.295 8.646 32.208 1.00 65.88 91 ARG A N 1
ATOM 785 C CA . ARG A 1 91 ? -17.894 7.599 31.373 1.00 65.88 91 ARG A CA 1
ATOM 786 C C . ARG A 1 91 ? -18.457 8.056 30.023 1.00 65.88 91 ARG A C 1
ATOM 788 O O . ARG A 1 91 ? -18.154 7.423 29.028 1.00 65.88 91 ARG A O 1
ATOM 795 N N . ASN A 1 92 ? -19.257 9.118 29.936 1.00 68.50 92 ASN A N 1
ATOM 796 C CA . ASN A 1 92 ? -20.084 9.308 28.728 1.00 68.50 92 ASN A CA 1
ATOM 797 C C . ASN A 1 92 ? -19.441 10.198 27.653 1.00 68.50 92 ASN A C 1
ATOM 799 O O . ASN A 1 92 ? -19.327 9.775 26.507 1.00 68.50 92 ASN A O 1
ATOM 803 N N . GLU A 1 93 ? -18.954 11.385 28.018 1.00 76.38 93 GLU A N 1
ATOM 804 C CA . GLU A 1 93 ? -18.462 12.376 27.045 1.00 76.38 93 GLU A CA 1
ATOM 805 C C . GLU A 1 93 ? -17.184 11.906 26.325 1.00 76.38 93 GLU A C 1
ATOM 807 O O . GLU A 1 93 ? -17.057 12.021 25.109 1.00 76.38 93 GLU A O 1
ATOM 812 N N . LYS A 1 94 ? -16.257 11.259 27.049 1.00 81.00 94 LYS A N 1
ATOM 813 C CA . LYS A 1 94 ? -15.040 10.695 26.442 1.00 81.00 94 LYS A CA 1
ATOM 814 C C . LYS A 1 94 ? -15.341 9.500 25.535 1.00 81.00 94 LYS A C 1
ATOM 816 O O . LYS A 1 94 ? -14.687 9.354 24.508 1.00 81.00 94 LYS A O 1
ATOM 821 N N . ILE A 1 95 ? -16.314 8.648 25.879 1.00 83.44 95 ILE A N 1
ATOM 822 C CA . ILE A 1 95 ? -16.685 7.496 25.036 1.00 83.44 95 ILE A CA 1
ATOM 823 C C . ILE A 1 95 ? -17.272 7.962 23.703 1.00 83.44 95 ILE A C 1
ATOM 825 O O . ILE A 1 95 ? -16.968 7.354 22.677 1.00 83.44 95 ILE A O 1
ATOM 829 N N . GLU A 1 96 ? -18.068 9.030 23.707 1.00 84.69 96 GLU A N 1
ATOM 830 C CA . GLU A 1 96 ? -18.628 9.614 22.487 1.00 84.69 96 GLU A CA 1
ATOM 831 C C . GLU A 1 96 ? -17.527 10.178 21.581 1.00 84.69 96 GLU A C 1
ATOM 833 O O . GLU A 1 96 ? -17.465 9.814 20.409 1.00 84.69 96 GLU A O 1
ATOM 838 N N . VAL A 1 97 ? -16.574 10.938 22.141 1.00 88.06 97 VAL A N 1
ATOM 839 C CA . VAL A 1 97 ? -15.404 11.443 21.394 1.00 88.06 97 VAL A CA 1
ATOM 840 C C . VAL A 1 97 ? -14.622 10.303 20.737 1.00 88.06 97 VAL A C 1
ATOM 842 O O . VAL A 1 97 ? -14.388 10.336 19.532 1.00 88.06 97 VAL A O 1
ATOM 845 N N . TYR A 1 98 ? -14.282 9.254 21.494 1.00 88.56 98 TYR A N 1
ATOM 846 C CA . TYR A 1 98 ? -13.586 8.095 20.926 1.00 88.56 98 TYR A CA 1
ATOM 847 C C . TYR A 1 98 ? -14.428 7.340 19.893 1.00 88.56 98 TYR A C 1
ATOM 849 O O . TYR A 1 98 ? -13.865 6.719 18.999 1.00 88.56 98 TYR A O 1
ATOM 857 N N . SER A 1 99 ? -15.755 7.325 20.024 1.00 88.06 99 SER A N 1
ATOM 858 C CA . SER A 1 99 ? -16.625 6.635 19.065 1.00 88.06 99 SER A CA 1
ATOM 859 C C . SER A 1 99 ? -16.676 7.370 17.732 1.00 88.06 99 SER A C 1
ATOM 861 O O . SER A 1 99 ? -16.533 6.716 16.704 1.00 88.06 99 SER A O 1
ATOM 863 N N . ASN A 1 100 ? -16.773 8.701 17.761 1.00 89.94 100 ASN A N 1
ATOM 864 C CA . ASN A 1 100 ? -16.722 9.534 16.560 1.00 89.94 100 ASN A CA 1
ATOM 865 C C . ASN A 1 100 ? -15.359 9.420 15.863 1.00 89.94 100 ASN A C 1
ATOM 867 O O . ASN A 1 100 ? -15.297 9.230 14.654 1.00 89.94 100 ASN A O 1
ATOM 871 N N . GLU A 1 101 ? -14.264 9.459 16.629 1.00 92.31 101 GLU A N 1
ATOM 872 C CA . GLU A 1 101 ? -12.914 9.330 16.068 1.00 92.31 101 GLU A CA 1
ATOM 873 C C . GLU A 1 101 ? -12.667 7.935 15.467 1.00 92.31 101 GLU A C 1
ATOM 875 O O . GLU A 1 101 ? -12.043 7.803 14.418 1.00 92.31 101 GLU A O 1
ATOM 880 N N . ILE A 1 102 ? -13.197 6.878 16.094 1.00 93.19 102 ILE A N 1
ATOM 881 C CA . ILE A 1 102 ? -13.175 5.524 15.524 1.00 93.19 102 ILE A CA 1
ATOM 882 C C . ILE A 1 102 ? -13.966 5.470 14.215 1.00 93.19 102 ILE A C 1
ATOM 884 O O . ILE A 1 102 ? -13.532 4.802 13.283 1.00 93.19 102 ILE A O 1
ATOM 888 N N . GLU A 1 103 ? -15.117 6.133 14.131 1.00 92.75 103 GLU A N 1
ATOM 889 C CA . GLU A 1 103 ? -15.913 6.137 12.905 1.00 92.75 103 GLU A CA 1
ATOM 890 C C . GLU A 1 103 ? -15.155 6.812 11.754 1.00 92.75 103 GLU A C 1
ATOM 892 O O . GLU A 1 103 ? -14.971 6.193 10.705 1.00 92.75 103 GLU A O 1
ATOM 897 N N . GLU A 1 104 ? -14.607 8.007 11.992 1.00 92.56 104 GLU A N 1
ATOM 898 C CA . GLU A 1 104 ? -13.839 8.769 11.000 1.00 92.56 104 GLU A CA 1
ATOM 899 C C . GLU A 1 104 ? -12.579 8.016 10.530 1.00 92.56 104 GLU A C 1
ATOM 901 O O . GLU A 1 104 ? -12.380 7.794 9.332 1.00 92.56 104 GLU A O 1
ATOM 906 N N . GLU A 1 105 ? -11.746 7.548 11.465 1.00 93.38 105 GLU A N 1
ATOM 907 C CA . GLU A 1 105 ? -10.516 6.814 11.138 1.00 93.38 105 GLU A CA 1
ATOM 908 C C . GLU A 1 105 ? -10.808 5.448 10.501 1.00 93.38 105 GLU A C 1
ATOM 910 O O . GLU A 1 105 ? -10.071 4.974 9.628 1.00 93.38 105 GLU A O 1
ATOM 915 N N . GLY A 1 106 ? -11.893 4.796 10.921 1.00 93.31 106 GLY A N 1
ATOM 916 C CA . GLY A 1 106 ? -12.330 3.518 10.379 1.00 93.31 106 GLY A CA 1
ATOM 917 C C . GLY A 1 1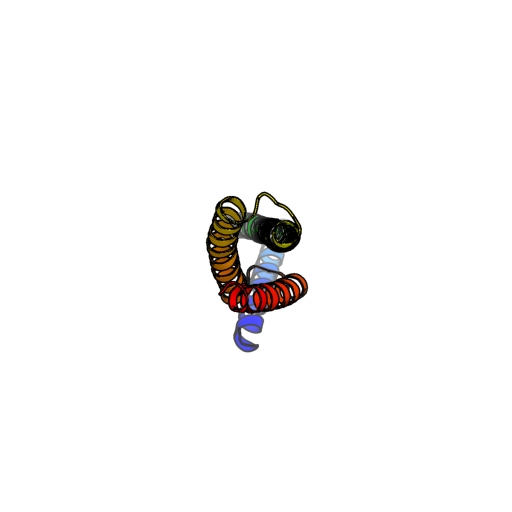06 ? -12.780 3.625 8.925 1.00 93.31 106 GLY A C 1
ATOM 918 O O . GLY A 1 106 ? -12.350 2.816 8.097 1.00 93.31 106 GLY A O 1
ATOM 919 N N . GLU A 1 107 ? -13.594 4.631 8.593 1.00 94.50 107 GLU A N 1
ATOM 920 C CA . GLU A 1 107 ? -13.995 4.921 7.212 1.00 94.50 107 GLU A CA 1
ATOM 921 C C . GLU A 1 107 ? -12.784 5.279 6.345 1.00 94.50 107 GLU A C 1
ATOM 923 O O . GLU A 1 107 ? -12.586 4.684 5.279 1.00 94.50 107 GLU A O 1
ATOM 928 N N . TYR A 1 108 ? -11.899 6.145 6.849 1.00 93.81 108 TYR A N 1
ATOM 929 C CA . TYR A 1 108 ? -10.663 6.511 6.159 1.00 93.81 108 TYR A CA 1
ATOM 930 C C . TYR A 1 108 ? -9.790 5.286 5.829 1.00 93.81 108 TYR A C 1
ATOM 932 O O . TYR A 1 108 ? -9.329 5.110 4.695 1.00 93.81 108 TYR A O 1
ATOM 940 N N . LEU A 1 109 ? -9.581 4.386 6.796 1.00 95.25 109 LEU A N 1
ATOM 941 C CA . LEU A 1 109 ? -8.811 3.155 6.594 1.00 95.25 109 LEU A CA 1
ATOM 942 C C . LEU A 1 109 ? -9.465 2.194 5.595 1.00 95.25 109 LEU A C 1
ATOM 944 O O . LEU A 1 109 ? -8.755 1.467 4.887 1.00 95.25 109 LEU A O 1
ATOM 948 N N . ILE A 1 110 ? -10.795 2.162 5.528 1.00 95.75 110 ILE A N 1
ATOM 949 C CA . ILE A 1 110 ? -11.514 1.342 4.552 1.00 95.75 110 ILE A CA 1
ATOM 950 C C . ILE A 1 110 ? -11.286 1.882 3.139 1.00 95.75 110 ILE A C 1
ATOM 952 O O . ILE A 1 110 ? -10.916 1.116 2.241 1.00 95.75 110 ILE A O 1
ATOM 956 N N . ASP A 1 111 ? -11.435 3.189 2.946 1.00 94.31 111 ASP A N 1
ATOM 957 C CA . ASP A 1 111 ? -11.296 3.828 1.638 1.00 94.31 111 ASP A CA 1
ATOM 958 C C . ASP A 1 111 ? -9.872 3.712 1.093 1.00 94.31 111 ASP A C 1
ATOM 960 O O . ASP A 1 111 ? -9.660 3.226 -0.025 1.00 94.31 111 ASP A O 1
ATOM 964 N N . ILE A 1 112 ? -8.866 4.051 1.905 1.00 92.69 112 ILE A N 1
ATOM 965 C CA . ILE A 1 112 ? -7.462 3.909 1.500 1.00 92.69 112 ILE A CA 1
ATOM 966 C C . ILE A 1 112 ? -7.104 2.437 1.254 1.00 92.69 112 ILE A C 1
ATOM 968 O O . ILE A 1 112 ? -6.365 2.128 0.311 1.00 92.69 112 ILE A O 1
ATOM 972 N N . GLY A 1 113 ? -7.643 1.515 2.059 1.00 92.44 113 GLY A N 1
ATOM 973 C CA . GLY A 1 113 ? -7.430 0.077 1.896 1.00 92.44 113 GLY A CA 1
ATOM 974 C C . GLY A 1 113 ? -7.928 -0.432 0.541 1.00 92.44 113 GLY A C 1
ATOM 975 O O . GLY A 1 113 ? -7.192 -1.125 -0.170 1.00 92.44 113 GLY A O 1
ATOM 976 N N . LYS A 1 114 ? -9.138 -0.027 0.134 1.00 93.31 114 LYS A N 1
ATOM 977 C CA . LYS A 1 114 ? -9.713 -0.349 -1.183 1.00 93.31 114 LYS A CA 1
ATOM 978 C C . LYS A 1 114 ? -8.893 0.246 -2.325 1.00 93.31 114 LYS A C 1
ATOM 980 O O . LYS A 1 114 ? -8.510 -0.490 -3.235 1.00 93.31 114 LYS A O 1
ATOM 985 N N . ILE A 1 115 ? -8.517 1.525 -2.229 1.00 91.12 115 ILE A N 1
ATOM 986 C CA . ILE A 1 115 ? -7.674 2.209 -3.227 1.00 91.12 115 ILE A CA 1
ATOM 987 C C . ILE A 1 115 ? -6.345 1.470 -3.428 1.00 91.12 115 ILE A C 1
ATOM 989 O O . ILE A 1 115 ? -5.897 1.289 -4.566 1.00 91.12 115 ILE A O 1
ATOM 993 N N . CYS A 1 116 ? -5.708 1.018 -2.342 1.00 88.50 116 CYS A N 1
ATOM 994 C CA . CYS A 1 116 ? -4.470 0.245 -2.420 1.00 88.50 116 CYS A CA 1
ATOM 995 C C . CYS A 1 116 ? -4.665 -1.068 -3.191 1.00 88.50 116 CYS A C 1
ATOM 997 O O . CYS A 1 116 ? -3.815 -1.423 -4.014 1.00 88.50 116 CYS A O 1
ATOM 999 N N . ILE A 1 117 ? -5.775 -1.771 -2.941 1.00 88.50 117 ILE A N 1
ATOM 1000 C CA . ILE A 1 117 ? -6.098 -3.059 -3.567 1.00 88.50 117 ILE A CA 1
ATOM 1001 C C . ILE A 1 117 ? -6.408 -2.903 -5.055 1.00 88.50 117 ILE A C 1
ATOM 1003 O O . ILE A 1 117 ? -5.867 -3.655 -5.869 1.00 88.50 117 ILE A O 1
ATOM 1007 N N . GLU A 1 118 ? -7.234 -1.926 -5.418 1.00 88.19 118 GLU A N 1
ATOM 1008 C CA . GLU A 1 118 ? -7.671 -1.697 -6.798 1.00 88.19 118 GLU A CA 1
ATOM 1009 C C . GLU A 1 118 ? -6.519 -1.267 -7.709 1.00 88.19 118 GLU A C 1
ATOM 1011 O O . GLU A 1 118 ? -6.355 -1.795 -8.811 1.00 88.19 118 GLU 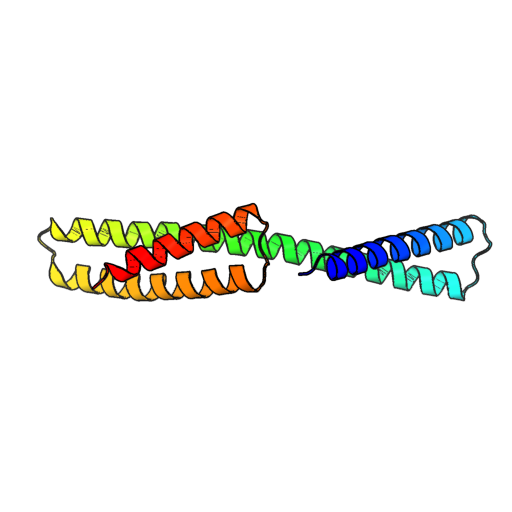A O 1
ATOM 1016 N N . ASN A 1 119 ? -5.664 -0.360 -7.229 1.00 82.81 119 ASN A N 1
ATOM 1017 C CA . ASN A 1 119 ? -4.587 0.203 -8.042 1.00 82.81 119 ASN A CA 1
ATOM 1018 C C . ASN A 1 119 ? -3.330 -0.678 -8.108 1.00 82.81 119 ASN A C 1
ATOM 1020 O O . ASN A 1 119 ? -2.398 -0.372 -8.855 1.00 82.81 119 ASN A O 1
ATOM 1024 N N . ASN A 1 120 ? -3.281 -1.775 -7.342 1.00 78.06 120 ASN A N 1
ATOM 1025 C CA . ASN A 1 120 ? -2.174 -2.734 -7.323 1.00 78.06 120 ASN A CA 1
ATOM 1026 C C . ASN A 1 120 ? -0.783 -2.075 -7.156 1.00 78.06 120 ASN A C 1
ATOM 1028 O O . ASN A 1 120 ? 0.196 -2.500 -7.769 1.00 78.06 120 ASN A O 1
ATOM 1032 N N . ILE A 1 121 ? -0.725 -1.019 -6.332 1.00 79.56 121 ILE A N 1
ATOM 1033 C CA . ILE A 1 121 ? 0.471 -0.185 -6.090 1.00 79.56 121 ILE A CA 1
ATOM 1034 C C . ILE A 1 121 ? 1.479 -0.896 -5.179 1.00 79.56 121 ILE A C 1
ATOM 1036 O O . ILE A 1 121 ? 2.674 -0.605 -5.183 1.00 79.56 121 ILE A O 1
ATOM 1040 N N . LEU A 1 122 ? 0.996 -1.858 -4.396 1.00 87.81 122 LEU A N 1
ATOM 1041 C CA . LEU A 1 122 ? 1.772 -2.558 -3.385 1.00 87.81 122 LEU A CA 1
ATOM 1042 C C . LEU A 1 122 ? 2.326 -3.885 -3.907 1.00 87.81 122 LEU A C 1
ATOM 1044 O O . LEU A 1 122 ? 1.747 -4.539 -4.777 1.00 87.81 122 LEU A O 1
ATOM 1048 N N . SER A 1 123 ? 3.433 -4.341 -3.316 1.00 87.00 123 SER A N 1
ATOM 1049 C CA . SER A 1 123 ? 3.917 -5.705 -3.553 1.00 87.00 123 SER A CA 1
ATOM 1050 C C . SER A 1 123 ? 2.883 -6.741 -3.096 1.00 87.00 123 SER A C 1
ATOM 1052 O O . SER A 1 123 ? 2.069 -6.477 -2.214 1.00 87.00 123 SER A O 1
ATOM 1054 N N . ARG A 1 124 ? 2.948 -7.972 -3.625 1.00 87.25 124 ARG A N 1
ATOM 1055 C CA . ARG A 1 124 ? 2.005 -9.050 -3.258 1.00 87.25 124 ARG A CA 1
ATOM 1056 C C . ARG A 1 124 ? 1.893 -9.275 -1.748 1.00 87.25 124 ARG A C 1
ATOM 1058 O O . ARG A 1 124 ? 0.795 -9.490 -1.248 1.00 87.25 124 ARG A O 1
ATOM 1065 N N . ARG A 1 125 ? 3.021 -9.220 -1.030 1.00 89.81 125 ARG A N 1
ATOM 1066 C CA . ARG A 1 125 ? 3.057 -9.407 0.428 1.00 89.81 125 ARG A CA 1
ATOM 1067 C C . ARG A 1 125 ? 2.377 -8.250 1.154 1.00 89.81 125 ARG A C 1
ATOM 1069 O O . ARG A 1 125 ? 1.552 -8.483 2.025 1.00 89.81 125 ARG A O 1
ATOM 1076 N N . GLN A 1 126 ? 2.702 -7.016 0.776 1.00 91.94 126 GLN A N 1
ATOM 1077 C CA . GLN A 1 126 ? 2.062 -5.829 1.346 1.00 91.94 126 GLN A CA 1
ATOM 1078 C C . GLN A 1 126 ? 0.559 -5.827 1.062 1.00 91.94 126 GLN A C 1
ATOM 1080 O O . GLN A 1 126 ? -0.223 -5.537 1.954 1.00 91.94 126 GLN A O 1
ATOM 1085 N N . MET A 1 127 ? 0.156 -6.231 -0.143 1.00 93.06 127 MET A N 1
ATOM 1086 C CA . MET A 1 127 ? -1.246 -6.340 -0.530 1.00 93.06 127 MET A CA 1
ATOM 1087 C C . MET A 1 127 ? -2.024 -7.332 0.337 1.00 93.06 127 MET A C 1
ATOM 1089 O O . MET A 1 127 ? -3.145 -7.045 0.744 1.00 93.06 127 MET A O 1
ATOM 1093 N N . ALA A 1 128 ? -1.438 -8.498 0.622 1.00 93.00 128 ALA A N 1
ATOM 1094 C CA . ALA A 1 128 ? -2.049 -9.480 1.513 1.00 93.00 128 ALA A CA 1
ATOM 1095 C C . ALA A 1 128 ? -2.256 -8.898 2.920 1.00 93.00 128 ALA A C 1
ATOM 1097 O O . ALA A 1 128 ? -3.345 -9.014 3.470 1.00 93.00 128 ALA A O 1
ATOM 1098 N N . ASN A 1 129 ? -1.254 -8.187 3.446 1.00 94.62 129 ASN A N 1
ATOM 1099 C CA . ASN A 1 129 ? -1.360 -7.526 4.745 1.00 94.62 129 ASN A CA 1
ATOM 1100 C C . ASN A 1 129 ? -2.426 -6.417 4.749 1.00 94.62 129 ASN A C 1
ATOM 1102 O O . ASN A 1 129 ? -3.168 -6.299 5.716 1.00 94.62 129 ASN A O 1
ATOM 1106 N N . VAL A 1 130 ? -2.522 -5.605 3.686 1.00 95.12 130 VAL A N 1
ATOM 1107 C CA . VAL A 1 130 ? -3.568 -4.570 3.575 1.00 95.12 130 VAL A CA 1
ATOM 1108 C C . VAL A 1 130 ? -4.957 -5.195 3.549 1.00 95.12 130 VAL A C 1
ATOM 1110 O O . VAL A 1 130 ? -5.837 -4.698 4.237 1.00 95.12 130 VAL A O 1
ATOM 1113 N N . LYS A 1 131 ? -5.151 -6.308 2.833 1.00 95.31 131 LYS A N 1
ATOM 1114 C CA . LYS A 1 131 ? -6.427 -7.041 2.852 1.00 95.31 131 LYS A CA 1
ATOM 1115 C C . LYS A 1 131 ? -6.790 -7.530 4.248 1.00 95.31 131 LYS A C 1
ATOM 1117 O O . LYS A 1 131 ? -7.926 -7.364 4.669 1.00 95.31 131 LYS A O 1
ATOM 1122 N N . GLU A 1 132 ? -5.826 -8.095 4.967 1.00 96.06 132 GLU A N 1
ATOM 1123 C CA . GLU A 1 132 ? -6.049 -8.563 6.333 1.00 96.06 132 GLU A CA 1
ATOM 1124 C C . GLU A 1 132 ? -6.417 -7.408 7.277 1.00 96.06 132 GLU A C 1
ATOM 1126 O O . GLU A 1 132 ? -7.377 -7.515 8.036 1.00 96.06 132 GLU A O 1
ATOM 1131 N N . MET A 1 133 ? -5.693 -6.285 7.205 1.00 96.75 133 MET A N 1
ATOM 113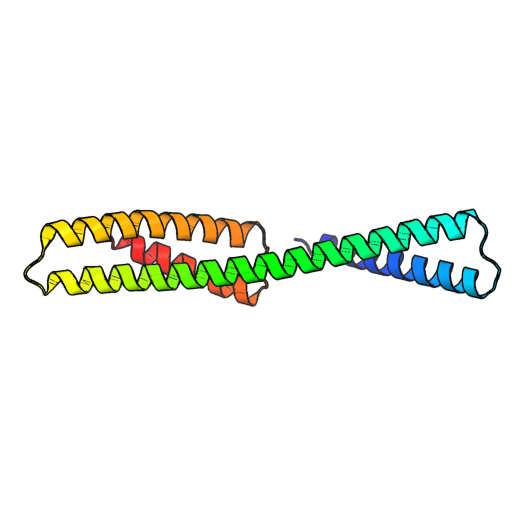2 C CA . MET A 1 133 ? -5.993 -5.088 7.998 1.00 96.75 133 MET A CA 1
ATOM 1133 C C . MET A 1 133 ? -7.363 -4.502 7.640 1.00 96.75 133 MET A C 1
ATOM 1135 O O . MET A 1 133 ? -8.128 -4.191 8.544 1.00 96.75 133 MET A O 1
ATOM 1139 N N . LEU A 1 134 ? -7.710 -4.431 6.351 1.00 96.19 134 LEU A N 1
ATOM 1140 C CA . LEU A 1 134 ? -9.014 -3.964 5.880 1.00 96.19 134 LEU A CA 1
ATOM 1141 C C . LEU A 1 134 ? -10.155 -4.822 6.438 1.00 96.19 134 LEU A C 1
ATOM 1143 O O . LEU A 1 134 ? -11.100 -4.288 7.010 1.00 96.19 134 LEU A O 1
ATOM 1147 N N . GLU A 1 135 ? -10.046 -6.150 6.342 1.00 95.81 135 GLU A N 1
ATOM 1148 C CA . GLU A 1 135 ? -11.038 -7.057 6.927 1.00 95.81 135 GLU A CA 1
ATOM 1149 C C . GLU A 1 135 ? -11.154 -6.880 8.446 1.00 95.81 135 GLU A C 1
ATOM 1151 O O . GLU A 1 135 ? -12.251 -6.962 9.002 1.00 95.81 135 GLU A O 1
ATOM 1156 N N . GLN A 1 136 ? -10.033 -6.657 9.139 1.00 95.25 136 GLN A N 1
ATOM 1157 C CA . GLN A 1 136 ? -10.038 -6.389 10.575 1.00 95.25 136 GLN A CA 1
ATOM 1158 C C . GLN A 1 136 ? -10.728 -5.055 10.895 1.00 95.25 136 GLN A C 1
ATOM 1160 O O . GLN A 1 136 ? -11.555 -5.026 11.806 1.00 95.25 136 GLN A O 1
ATOM 1165 N N . THR A 1 137 ? -10.451 -3.986 10.143 1.00 94.69 137 THR A N 1
ATOM 1166 C CA . THR A 1 137 ? -11.120 -2.682 10.282 1.00 94.69 137 THR A CA 1
ATOM 1167 C C . THR A 1 137 ? -12.622 -2.812 10.061 1.00 94.69 137 THR A C 1
ATOM 1169 O O . THR A 1 137 ? -13.395 -2.413 10.926 1.00 94.69 137 THR A O 1
ATOM 1172 N N . GLU A 1 138 ? -13.060 -3.461 8.979 1.00 93.94 138 GLU A N 1
ATOM 1173 C CA . GLU A 1 138 ? -14.486 -3.674 8.696 1.00 93.94 138 GLU A CA 1
ATOM 1174 C C . GLU A 1 138 ? -15.196 -4.458 9.812 1.00 93.94 138 GLU A C 1
ATOM 1176 O O . GLU A 1 138 ? -16.343 -4.166 10.157 1.00 93.94 138 GLU A O 1
ATOM 1181 N N . ARG A 1 139 ? -14.530 -5.456 10.411 1.00 93.19 139 ARG A N 1
ATOM 1182 C CA . ARG A 1 139 ? -15.077 -6.197 11.562 1.00 93.19 139 ARG A CA 1
ATOM 1183 C C . ARG A 1 139 ? -15.162 -5.331 12.815 1.00 93.19 139 ARG A C 1
ATOM 1185 O O . ARG A 1 139 ? -16.162 -5.410 13.522 1.00 93.19 139 ARG A O 1
ATOM 1192 N N . MET A 1 140 ? -14.134 -4.534 13.099 1.00 90.00 140 MET A N 1
ATOM 1193 C CA . MET A 1 140 ? -14.113 -3.637 14.257 1.00 90.00 140 MET A CA 1
ATOM 1194 C C . MET A 1 140 ? -15.194 -2.558 14.144 1.00 90.00 140 MET A C 1
ATOM 1196 O O . MET A 1 140 ? -15.909 -2.332 15.116 1.00 90.00 140 MET A O 1
ATOM 1200 N N . MET A 1 141 ? -15.392 -2.006 12.944 1.00 90.88 141 MET A N 1
ATOM 1201 C CA . MET A 1 141 ? -16.425 -1.014 12.631 1.00 90.88 141 MET A CA 1
ATOM 1202 C C . MET A 1 141 ? -17.853 -1.544 12.813 1.00 90.88 141 MET A C 1
ATOM 1204 O O . MET A 1 141 ? -18.725 -0.824 13.289 1.00 90.88 141 MET A O 1
ATOM 1208 N N . LYS A 1 142 ? -18.112 -2.829 12.533 1.00 85.81 142 LYS A N 1
ATOM 1209 C CA . LYS A 1 142 ? -19.431 -3.442 12.799 1.00 85.81 142 LYS A CA 1
ATOM 1210 C C . LYS A 1 142 ? -19.802 -3.482 14.286 1.00 85.81 142 LYS A C 1
ATOM 1212 O O . LYS A 1 142 ? -20.985 -3.525 14.598 1.00 85.81 142 LYS A O 1
ATOM 1217 N N . ASN A 1 143 ? -18.811 -3.443 15.178 1.00 70.56 143 ASN A N 1
ATOM 1218 C CA . ASN A 1 143 ? -18.985 -3.500 16.633 1.00 70.56 143 ASN A CA 1
ATOM 1219 C C . ASN A 1 143 ? -18.926 -2.106 17.293 1.00 70.56 143 ASN A C 1
ATOM 1221 O O . ASN A 1 143 ? -18.725 -1.996 18.504 1.00 70.56 143 ASN A O 1
ATOM 1225 N N . VAL A 1 144 ? -19.003 -1.033 16.499 1.00 63.78 144 VAL A N 1
ATOM 1226 C CA . VAL A 1 144 ? -19.017 0.352 16.996 1.00 63.78 144 VAL A CA 1
ATOM 1227 C C . VAL A 1 144 ? -20.423 0.797 17.408 1.00 63.78 144 VAL A C 1
ATOM 1229 O O . VAL A 1 144 ? -20.516 1.676 18.259 1.00 63.78 144 VAL A O 1
ATOM 1232 N N . LYS A 1 145 ? -21.473 0.156 16.869 1.00 49.97 145 LYS A N 1
ATOM 1233 C CA . LYS A 1 145 ? -22.885 0.400 17.209 1.00 49.97 145 LYS A CA 1
ATOM 1234 C C . LYS A 1 145 ? -23.316 -0.257 18.515 1.00 49.97 145 LYS A C 1
ATOM 1236 O O . LYS A 1 145 ? -22.897 -1.412 18.755 1.00 49.97 145 LYS A O 1
#

Radius of gyration: 25.45 Å; chains: 1; bounding box: 55×26×75 Å

Secondary structure (DSSP, 8-state):
--HHHHHHHHHHHHHHHHHHHHHHHHHHTT---HHHHHHHHHHHHHHHHHHHHHHHHHHHHHHHHHHHHHHHHHHHHHHHHHHHHTTSS--HHHHHHHHHHHHHHHHHHHHHHHHHHHHT-S-HHHHHHHHHHHHHHHHHHHT--

pLDDT: mean 86.01, std 8.13, range [49.97, 96.75]